Protein AF-A0A926DWF0-F1 (afdb_monomer)

Radius of gyration: 11.55 Å; Cα contacts (8 Å, |Δi|>4): 74; chains: 1; bounding box: 27×24×26 Å

Mean predicted aligned error: 5.38 Å

InterPro domains:
  IPR009081 Phosphopantetheine binding ACP domain [PF00550] (8-73)
  IPR009081 Phosphopantetheine binding ACP domain [PS50075] (1-78)
  IPR036736 ACP-like superfamily [G3DSA:1.10.1200.10] (2-77)
  IPR036736 ACP-like superfamily [SSF47336] (1-79)

pLDDT: mean 81.88, std 10.35, range [51.47, 91.62]

Organism: NCBI:txid2763661

Structure (mmCIF, N/CA/C/O backbone):
data_AF-A0A926DWF0-F1
#
_entry.id   AF-A0A926DWF0-F1
#
loop_
_atom_site.group_PDB
_atom_site.id
_atom_site.type_symbol
_atom_site.label_atom_id
_atom_site.label_alt_id
_atom_site.label_comp_id
_atom_site.label_asym_id
_atom_site.label_entity_id
_atom_site.label_seq_id
_atom_site.pdbx_PDB_ins_code
_atom_site.Cartn_x
_atom_site.Cartn_y
_atom_site.Cartn_z
_atom_site.occupancy
_atom_site.B_iso_or_equiv
_atom_site.auth_seq_id
_atom_site.auth_comp_id
_atom_site.auth_asym_id
_atom_site.auth_atom_id
_atom_site.pdbx_PDB_model_num
ATOM 1 N N . MET A 1 1 ? 13.020 9.742 -6.850 1.00 71.62 1 MET A N 1
ATOM 2 C CA . MET A 1 1 ? 12.337 9.634 -5.548 1.00 71.62 1 MET A CA 1
ATOM 3 C C . MET A 1 1 ? 13.287 8.958 -4.577 1.00 71.62 1 MET A C 1
ATOM 5 O O . MET A 1 1 ? 13.917 7.979 -4.960 1.00 71.62 1 MET A O 1
ATOM 9 N N . GLU A 1 2 ? 13.447 9.486 -3.366 1.00 87.06 2 GLU A N 1
ATOM 10 C CA . GLU A 1 2 ? 14.200 8.800 -2.306 1.00 87.06 2 GLU A CA 1
ATOM 11 C C . GLU A 1 2 ? 13.284 7.829 -1.548 1.00 87.06 2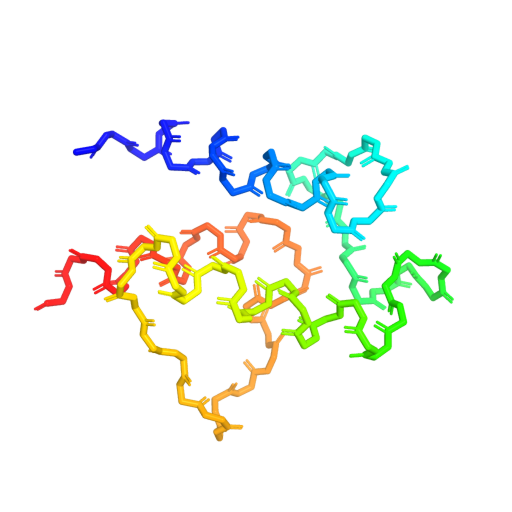 GLU A C 1
ATOM 13 O O . GLU A 1 2 ? 12.093 8.090 -1.395 1.00 87.06 2 GLU A O 1
ATOM 18 N N . ARG A 1 3 ? 13.827 6.730 -1.011 1.00 85.69 3 ARG A N 1
ATOM 19 C CA . ARG A 1 3 ? 13.034 5.722 -0.278 1.00 85.69 3 ARG A CA 1
ATOM 20 C C . ARG A 1 3 ? 12.268 6.305 0.915 1.00 85.69 3 ARG A C 1
ATOM 22 O O . ARG A 1 3 ? 11.143 5.902 1.175 1.00 85.69 3 ARG A O 1
ATOM 29 N N . ARG A 1 4 ? 12.843 7.299 1.603 1.00 87.75 4 ARG A N 1
ATOM 30 C CA . ARG A 1 4 ? 12.157 8.030 2.686 1.00 87.75 4 ARG A CA 1
ATOM 31 C C . ARG A 1 4 ? 10.957 8.834 2.195 1.00 87.75 4 ARG A C 1
ATOM 33 O O . ARG A 1 4 ? 9.963 8.934 2.902 1.00 87.75 4 ARG A O 1
ATOM 40 N N . GLU A 1 5 ? 11.058 9.420 1.007 1.00 89.62 5 GLU A N 1
ATOM 41 C CA . GLU A 1 5 ? 9.959 10.169 0.401 1.00 89.62 5 GLU A CA 1
ATOM 42 C C . GLU A 1 5 ? 8.830 9.217 -0.014 1.00 89.62 5 GLU A C 1
ATOM 44 O O . GLU A 1 5 ? 7.664 9.517 0.231 1.00 89.62 5 GLU A O 1
ATOM 49 N N . LEU A 1 6 ? 9.173 8.040 -0.554 1.00 90.25 6 LEU A N 1
ATOM 50 C CA . LEU A 1 6 ? 8.200 6.987 -0.848 1.00 90.25 6 LEU A CA 1
ATOM 51 C C . LEU A 1 6 ? 7.471 6.525 0.420 1.00 90.25 6 LEU A C 1
ATOM 53 O O . LEU A 1 6 ? 6.246 6.454 0.431 1.00 90.25 6 LEU A O 1
ATOM 57 N N . GLU A 1 7 ? 8.219 6.256 1.492 1.00 90.62 7 GLU A N 1
ATOM 58 C CA . GLU A 1 7 ? 7.659 5.834 2.777 1.00 90.62 7 GLU A CA 1
ATOM 59 C C . GLU A 1 7 ? 6.634 6.846 3.301 1.00 90.62 7 GLU A C 1
ATOM 61 O O . GLU A 1 7 ? 5.512 6.468 3.628 1.00 90.62 7 GLU A O 1
ATOM 66 N N . GLN A 1 8 ? 6.968 8.141 3.300 1.00 90.56 8 GLN A N 1
ATOM 67 C CA . GLN A 1 8 ? 6.036 9.188 3.727 1.00 90.56 8 GLN A CA 1
ATOM 68 C C . GLN A 1 8 ? 4.792 9.276 2.839 1.00 90.56 8 GLN A C 1
ATOM 70 O O . GLN A 1 8 ? 3.692 9.497 3.347 1.00 90.56 8 GLN A O 1
ATOM 75 N N . GLN A 1 9 ? 4.942 9.097 1.525 1.00 91.62 9 GLN A N 1
ATOM 76 C CA . GLN A 1 9 ? 3.805 9.126 0.607 1.00 91.62 9 GLN A CA 1
ATOM 77 C C . GLN A 1 9 ? 2.876 7.928 0.803 1.00 91.62 9 GLN A C 1
ATOM 79 O O . GLN A 1 9 ? 1.664 8.116 0.859 1.00 91.62 9 GLN A O 1
ATOM 84 N N . ILE A 1 10 ? 3.420 6.720 0.954 1.00 90.56 10 ILE A N 1
ATOM 85 C CA . ILE A 1 10 ? 2.617 5.519 1.209 1.00 90.56 10 ILE A CA 1
ATOM 86 C C . ILE A 1 10 ? 1.918 5.632 2.561 1.00 90.56 10 ILE A C 1
ATOM 88 O O . ILE A 1 10 ? 0.714 5.405 2.642 1.00 90.56 10 ILE A O 1
ATOM 92 N N . LEU A 1 11 ? 2.624 6.073 3.605 1.00 90.62 11 LEU A N 1
ATOM 93 C CA . LEU A 1 11 ? 2.036 6.289 4.928 1.00 90.62 11 LEU A CA 1
ATOM 94 C C . LEU A 1 11 ? 0.867 7.286 4.865 1.00 90.62 11 LEU A C 1
ATOM 96 O O . LEU A 1 11 ? -0.183 7.055 5.460 1.00 90.62 11 LEU A O 1
ATOM 100 N N . HIS A 1 12 ? 1.015 8.354 4.076 1.00 91.25 12 HIS A N 1
ATOM 101 C CA . HIS A 1 12 ? -0.051 9.321 3.839 1.00 91.25 12 HIS A CA 1
ATOM 102 C C . HIS A 1 12 ? -1.267 8.702 3.132 1.00 91.25 12 HIS A C 1
ATOM 104 O O . HIS A 1 12 ? -2.397 8.953 3.548 1.00 91.25 12 HIS A O 1
ATOM 110 N N . VAL A 1 13 ? -1.062 7.871 2.103 1.00 90.88 13 VAL A N 1
ATOM 111 C CA . VAL A 1 13 ? -2.159 7.154 1.424 1.00 90.88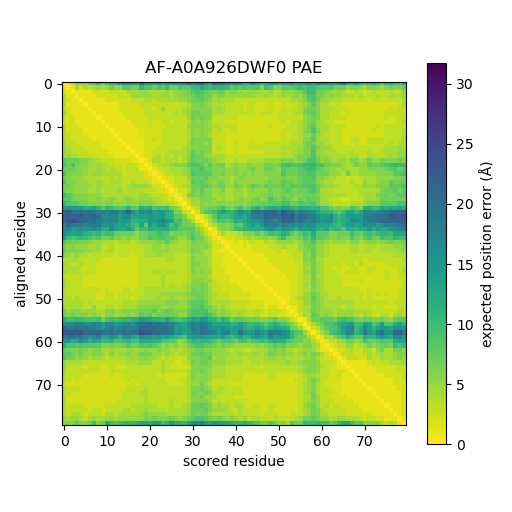 13 VAL A CA 1
ATOM 112 C C . VAL A 1 13 ? -2.877 6.222 2.401 1.00 90.88 13 VAL A C 1
ATOM 114 O O . VAL A 1 13 ? -4.104 6.247 2.488 1.00 90.88 13 VAL A O 1
ATOM 117 N N . VAL A 1 14 ? -2.130 5.468 3.211 1.00 88.06 14 VAL A N 1
ATOM 118 C CA . VAL A 1 14 ? -2.706 4.588 4.235 1.00 88.06 14 VAL A CA 1
ATOM 119 C C . VAL A 1 14 ? -3.538 5.392 5.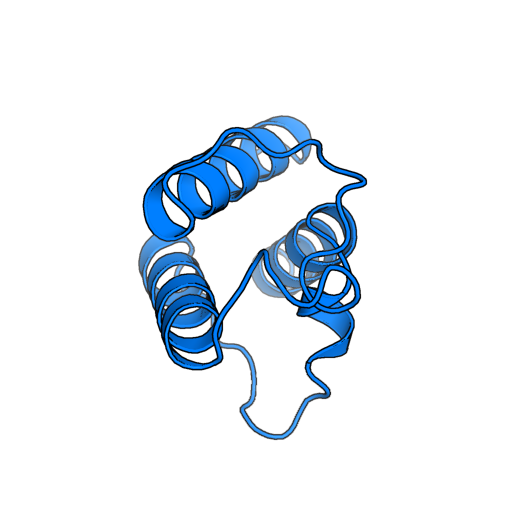242 1.00 88.06 14 VAL A C 1
ATOM 121 O O . VAL A 1 14 ? -4.655 4.992 5.567 1.00 88.06 14 VAL A O 1
ATOM 124 N N . HIS A 1 15 ? -3.068 6.562 5.691 1.00 89.75 15 HIS A N 1
ATOM 125 C CA . HIS A 1 15 ? -3.845 7.430 6.589 1.00 89.75 15 HIS A CA 1
ATOM 126 C C . HIS A 1 15 ? -5.151 7.920 5.962 1.00 89.75 15 HIS A C 1
ATOM 128 O O . HIS A 1 15 ? -6.174 7.974 6.647 1.00 89.75 15 HIS A O 1
ATOM 134 N N . GLN A 1 16 ? -5.126 8.268 4.672 1.00 89.25 16 GLN A N 1
ATOM 135 C CA . GLN A 1 16 ? -6.315 8.706 3.938 1.00 89.25 16 GLN A CA 1
ATOM 136 C C . GLN A 1 16 ? -7.339 7.577 3.802 1.00 89.25 16 GLN A C 1
ATOM 138 O O . GLN A 1 16 ? -8.512 7.784 4.104 1.00 89.25 16 GLN A O 1
ATOM 143 N N . VAL A 1 17 ? -6.897 6.382 3.402 1.00 86.94 17 VAL A N 1
ATOM 144 C CA . VAL A 1 17 ? -7.784 5.233 3.159 1.00 86.94 17 VAL A CA 1
ATOM 145 C C . VAL A 1 17 ? -8.364 4.680 4.460 1.00 86.94 17 VAL A C 1
ATOM 147 O O . VAL A 1 17 ? -9.536 4.311 4.514 1.00 86.94 17 VAL A O 1
ATOM 150 N N . LEU A 1 18 ? -7.565 4.640 5.529 1.00 82.56 18 LEU A N 1
ATOM 151 C CA . LEU A 1 18 ? -7.986 4.090 6.820 1.00 82.56 18 LEU A CA 1
ATOM 152 C C . LEU A 1 18 ? -8.635 5.120 7.745 1.00 82.56 18 LEU A C 1
ATOM 154 O O . LEU A 1 18 ? -9.079 4.746 8.834 1.00 82.56 18 LEU A O 1
ATOM 158 N N . HIS A 1 19 ? -8.664 6.393 7.335 1.00 83.38 19 HIS A N 1
ATOM 159 C CA . HIS A 1 19 ? -9.130 7.533 8.127 1.00 83.38 19 HIS A CA 1
ATOM 160 C C . HIS A 1 19 ? -8.525 7.582 9.543 1.00 83.38 19 HIS A C 1
ATOM 162 O O . HIS A 1 19 ? -9.191 7.980 10.501 1.00 83.38 19 HIS A O 1
ATOM 168 N N . ARG A 1 20 ? -7.266 7.148 9.691 1.00 81.3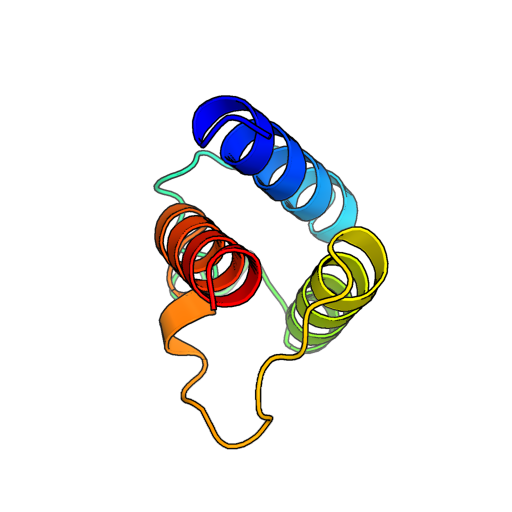1 20 ARG A N 1
ATOM 169 C CA . ARG A 1 20 ? -6.563 7.069 10.978 1.00 81.31 20 ARG A CA 1
ATOM 170 C C . ARG A 1 20 ? -5.055 7.185 10.800 1.00 81.31 20 ARG A C 1
ATOM 172 O O . ARG A 1 20 ? -4.516 6.749 9.787 1.00 81.31 20 ARG A O 1
ATOM 179 N N . GLU A 1 21 ? -4.376 7.706 11.813 1.00 81.75 21 GLU A N 1
ATOM 180 C CA . GLU A 1 21 ? -2.915 7.688 11.855 1.00 81.75 21 GLU A CA 1
ATOM 181 C C . GLU A 1 21 ? -2.417 6.272 12.181 1.00 81.75 21 GLU A C 1
ATOM 183 O O . GLU A 1 21 ? -2.820 5.670 13.177 1.00 81.75 21 GLU A O 1
ATOM 188 N N . VAL A 1 22 ? -1.554 5.740 11.318 1.00 81.75 22 VAL A N 1
ATOM 189 C CA . VAL A 1 22 ? -0.825 4.480 11.513 1.00 81.75 22 VAL A CA 1
ATOM 190 C C . VAL A 1 22 ? 0.681 4.707 11.516 1.00 81.75 22 VAL A C 1
ATOM 192 O O . VAL A 1 22 ? 1.185 5.618 10.853 1.00 81.75 22 VAL A O 1
ATOM 195 N N . GLU A 1 23 ? 1.397 3.855 12.241 1.00 82.50 23 GLU A N 1
ATOM 196 C CA . GLU A 1 23 ? 2.855 3.823 12.242 1.00 82.50 23 GLU A CA 1
ATOM 197 C C . GLU A 1 23 ? 3.375 2.899 11.124 1.00 82.50 23 GLU A C 1
ATOM 199 O O . GLU A 1 23 ? 2.669 1.984 10.698 1.00 82.50 23 GLU A O 1
ATOM 204 N N . PRO A 1 24 ? 4.633 3.057 10.673 1.00 77.69 24 PRO A N 1
ATOM 205 C CA . PRO A 1 24 ? 5.212 2.209 9.623 1.00 77.69 24 PRO A CA 1
ATOM 206 C C . PRO A 1 24 ? 5.215 0.709 9.965 1.00 77.69 24 PRO A C 1
ATOM 208 O O . PRO A 1 24 ? 5.169 -0.144 9.089 1.00 77.69 24 PRO A O 1
ATOM 211 N N . GLN A 1 25 ? 5.284 0.395 11.259 1.00 80.69 25 GLN A N 1
ATOM 212 C CA . GLN A 1 25 ? 5.294 -0.963 11.809 1.00 80.69 25 GLN A CA 1
ATOM 213 C C . GLN A 1 25 ? 3.890 -1.501 12.126 1.00 80.69 25 GLN A C 1
ATOM 215 O O . GLN A 1 25 ? 3.756 -2.587 12.690 1.00 80.69 25 GLN A O 1
ATOM 220 N N . THR A 1 26 ? 2.839 -0.726 11.845 1.00 81.19 26 THR A N 1
ATOM 221 C CA . THR A 1 26 ? 1.463 -1.155 12.082 1.00 81.19 26 THR A CA 1
ATOM 222 C C . THR A 1 26 ? 1.111 -2.284 11.123 1.00 81.19 26 THR A C 1
ATOM 224 O O . THR A 1 26 ? 1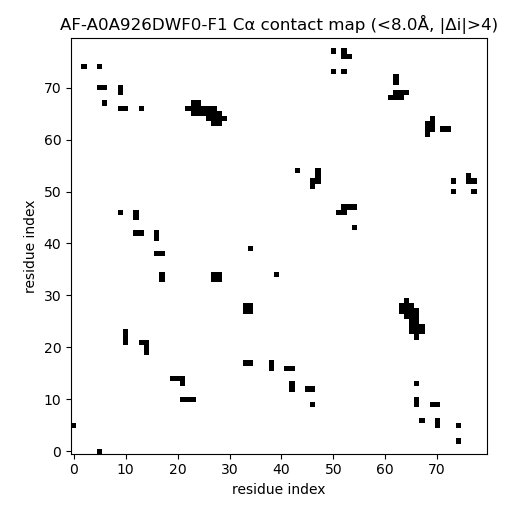.139 -2.102 9.906 1.00 81.19 26 THR A O 1
ATOM 227 N N . ARG A 1 27 ? 0.723 -3.431 11.691 1.00 80.25 27 ARG A N 1
ATOM 228 C CA . ARG A 1 27 ? 0.161 -4.539 10.922 1.00 80.25 27 ARG A CA 1
ATOM 229 C C . ARG A 1 27 ? -1.232 -4.186 10.426 1.00 80.25 27 ARG A C 1
ATOM 231 O O . ARG A 1 27 ? -2.131 -3.941 11.240 1.00 80.25 27 ARG A O 1
ATOM 238 N N . LEU A 1 28 ? -1.401 -4.172 9.111 1.00 77.00 28 LEU A N 1
ATOM 239 C CA . LEU A 1 28 ? -2.652 -3.824 8.448 1.00 77.00 28 LEU A CA 1
ATOM 240 C C . LEU A 1 28 ? -3.634 -5.007 8.480 1.00 77.00 28 LEU A C 1
ATOM 242 O O . LEU A 1 28 ? -4.826 -4.790 8.681 1.00 77.00 28 LEU A O 1
ATOM 246 N N . LEU A 1 29 ? -3.138 -6.246 8.364 1.00 74.75 29 LEU A N 1
ATOM 247 C CA . LEU A 1 29 ? -3.972 -7.459 8.305 1.00 74.75 29 LEU A CA 1
ATOM 248 C C . LEU A 1 29 ? -4.283 -8.071 9.682 1.00 74.75 29 LEU A C 1
ATOM 250 O O . LEU A 1 29 ? -5.398 -8.523 9.926 1.00 74.75 29 LEU A O 1
ATOM 254 N N . ASP A 1 30 ? -3.311 -8.072 10.596 1.00 66.62 30 ASP A N 1
ATOM 255 C CA . ASP A 1 30 ? -3.406 -8.762 11.899 1.00 66.62 30 ASP A CA 1
ATOM 256 C C . ASP A 1 30 ? -4.290 -8.003 12.908 1.00 66.62 30 ASP A C 1
ATOM 258 O O . ASP A 1 30 ? -4.900 -8.561 13.823 1.00 66.62 30 ASP A O 1
ATOM 262 N N . SER A 1 31 ? -4.418 -6.694 12.708 1.00 58.91 31 SER A N 1
ATOM 263 C CA . SER A 1 31 ? -5.323 -5.855 13.475 1.00 58.91 31 SER A CA 1
ATOM 264 C C . SER A 1 31 ? -6.728 -5.994 12.890 1.00 58.91 31 SER A C 1
ATOM 266 O O . SER A 1 31 ? -7.142 -5.138 12.118 1.00 58.91 31 SER A O 1
ATOM 268 N N . GLY A 1 32 ? -7.487 -7.035 13.250 1.00 52.47 32 GLY A N 1
ATOM 269 C CA . GLY A 1 32 ? -8.851 -7.329 12.748 1.00 52.47 32 GLY A CA 1
ATOM 270 C C . GLY A 1 32 ? -9.931 -6.228 12.900 1.00 52.47 32 GLY A C 1
ATOM 271 O O . GLY A 1 32 ? -11.116 -6.508 12.759 1.00 52.47 32 GLY A O 1
ATOM 272 N N . GLN A 1 33 ? -9.544 -4.985 13.203 1.00 55.00 33 GLN A N 1
ATOM 273 C CA . GLN A 1 33 ? -10.342 -3.751 13.219 1.00 55.00 33 GLN A CA 1
ATOM 274 C C . GLN A 1 33 ? -9.793 -2.635 12.295 1.00 55.00 33 GLN A C 1
ATOM 276 O O . GLN A 1 33 ? -10.357 -1.535 12.241 1.00 55.00 33 GLN A O 1
ATOM 281 N N . LEU A 1 34 ? -8.646 -2.839 11.638 1.00 59.84 34 LEU A N 1
ATOM 282 C CA . LEU A 1 34 ? -7.903 -1.768 10.966 1.00 59.84 34 LEU A CA 1
ATOM 283 C C . LEU A 1 34 ? -8.228 -1.667 9.478 1.00 59.84 34 LEU A C 1
ATOM 285 O O . LEU A 1 34 ? -8.434 -0.556 8.985 1.00 59.84 34 LEU A O 1
ATOM 289 N N . VAL A 1 35 ? -8.352 -2.794 8.780 1.00 63.97 35 VAL A N 1
ATOM 290 C CA . VAL A 1 35 ? -8.616 -2.778 7.342 1.00 63.97 35 VAL A CA 1
ATOM 291 C C . VAL A 1 35 ? -9.663 -3.827 6.973 1.00 63.97 35 VAL A C 1
ATOM 293 O O . VAL A 1 35 ? -9.385 -5.020 6.925 1.00 63.97 35 VAL A O 1
ATOM 296 N N . ASP A 1 36 ? -10.892 -3.378 6.709 1.00 73.50 36 ASP A N 1
ATOM 297 C CA . ASP A 1 36 ? -11.898 -4.194 6.028 1.00 73.50 36 ASP A CA 1
ATOM 298 C C . ASP A 1 36 ? -11.440 -4.502 4.596 1.00 73.50 36 ASP A C 1
ATOM 300 O O . ASP A 1 36 ? -10.753 -3.691 3.971 1.00 73.50 36 ASP A O 1
ATOM 304 N N . SER A 1 37 ? -11.876 -5.628 4.027 1.00 72.81 37 SER A N 1
ATOM 305 C CA . SER A 1 37 ? -11.493 -6.070 2.673 1.00 72.81 37 SER A CA 1
ATOM 306 C C . SER A 1 37 ? -11.690 -4.987 1.600 1.00 72.81 37 SER A C 1
ATOM 308 O O . SER A 1 37 ? -10.923 -4.903 0.648 1.00 72.81 37 SER A O 1
ATOM 310 N N . LEU A 1 38 ? -12.681 -4.105 1.775 1.00 80.69 38 LEU A N 1
ATOM 311 C CA . LEU A 1 38 ? -12.922 -2.968 0.883 1.00 80.69 38 LEU A CA 1
ATOM 312 C C . LEU A 1 38 ? -11.830 -1.888 0.972 1.00 80.69 38 LEU A C 1
ATOM 314 O O . LEU A 1 38 ? -11.472 -1.292 -0.041 1.00 80.69 38 LEU A O 1
ATOM 318 N N . ASN A 1 39 ? -11.314 -1.619 2.171 1.00 82.56 39 ASN A N 1
ATOM 319 C CA . ASN A 1 39 ? -10.247 -0.642 2.376 1.00 82.56 39 ASN A CA 1
ATOM 320 C C . ASN A 1 39 ? -8.907 -1.176 1.860 1.00 82.56 39 ASN A C 1
ATOM 322 O O . ASN A 1 39 ? -8.112 -0.386 1.365 1.00 82.56 39 ASN A O 1
ATOM 326 N N . ILE A 1 40 ? -8.691 -2.497 1.901 1.00 81.00 40 ILE A N 1
ATOM 327 C CA . ILE A 1 40 ? -7.528 -3.138 1.269 1.00 81.00 40 ILE A CA 1
ATOM 328 C C . ILE A 1 40 ? -7.535 -2.869 -0.236 1.00 81.00 40 ILE A C 1
ATOM 330 O O . ILE A 1 40 ? -6.568 -2.333 -0.764 1.00 81.00 40 ILE A O 1
ATOM 334 N N . VAL A 1 41 ? -8.642 -3.183 -0.914 1.00 84.12 41 VAL A N 1
ATOM 335 C CA . VAL A 1 41 ? -8.751 -2.986 -2.368 1.00 84.12 41 VAL A CA 1
ATOM 336 C C . VAL A 1 41 ? -8.554 -1.514 -2.733 1.00 84.12 41 VAL A C 1
ATOM 338 O O . VAL A 1 41 ? -7.779 -1.205 -3.628 1.00 84.12 41 VAL A O 1
ATOM 341 N N . LYS A 1 42 ? -9.183 -0.590 -1.993 1.00 87.44 42 LYS A N 1
ATOM 342 C CA . LYS A 1 42 ? -8.984 0.853 -2.203 1.00 87.44 42 LYS A CA 1
ATOM 343 C C . LYS A 1 42 ? -7.532 1.284 -2.015 1.00 87.44 42 LYS A C 1
ATOM 345 O O . LYS A 1 42 ? -7.057 2.107 -2.785 1.00 87.44 42 LYS A O 1
ATOM 350 N N . LEU A 1 43 ? -6.850 0.757 -0.997 1.00 87.31 43 LEU A N 1
ATOM 351 C CA . LEU A 1 43 ? -5.447 1.063 -0.733 1.00 87.31 43 LEU A CA 1
ATOM 352 C C . LEU A 1 43 ? -4.558 0.607 -1.888 1.00 87.31 43 LEU A C 1
ATOM 354 O O . LEU A 1 43 ? -3.712 1.375 -2.333 1.00 87.31 43 LEU A O 1
ATOM 358 N N . VAL A 1 44 ? -4.767 -0.619 -2.371 1.00 87.25 44 VAL A N 1
ATOM 359 C CA . VAL A 1 44 ? -4.016 -1.164 -3.505 1.00 87.25 44 VAL A CA 1
ATOM 360 C C . VAL A 1 44 ? -4.249 -0.307 -4.747 1.00 87.25 44 VAL A C 1
ATOM 362 O O . VAL A 1 44 ? -3.277 0.209 -5.287 1.00 87.25 44 VAL A O 1
ATOM 365 N N . CYS A 1 45 ? -5.507 -0.044 -5.122 1.00 88.06 45 CYS A N 1
ATOM 366 C CA . CYS A 1 45 ? -5.816 0.783 -6.292 1.00 88.06 45 CYS A CA 1
ATOM 367 C C . CYS A 1 45 ? -5.202 2.190 -6.199 1.00 88.06 45 CYS A C 1
ATOM 369 O O . CYS A 1 45 ? -4.562 2.637 -7.144 1.00 88.06 45 CYS A O 1
ATOM 371 N N . GLU A 1 46 ? -5.326 2.870 -5.053 1.00 90.81 46 GLU A N 1
ATOM 372 C CA . GLU A 1 46 ? -4.738 4.206 -4.863 1.00 90.81 46 GLU A CA 1
ATOM 373 C C . GLU A 1 46 ? -3.211 4.195 -5.012 1.00 90.81 46 GLU A C 1
ATOM 375 O O . GLU A 1 46 ? -2.629 5.136 -5.550 1.00 90.81 46 GLU A O 1
ATOM 380 N N . ILE A 1 47 ? -2.537 3.146 -4.536 1.00 90.38 47 ILE A N 1
ATOM 381 C CA . ILE A 1 47 ? -1.083 3.011 -4.670 1.00 90.38 47 ILE A CA 1
ATOM 382 C C . ILE A 1 47 ? -0.702 2.739 -6.125 1.00 90.38 47 ILE A C 1
ATOM 384 O O . ILE A 1 47 ? 0.201 3.391 -6.649 1.00 90.38 47 ILE A O 1
ATOM 388 N N . GLU A 1 48 ? -1.395 1.825 -6.795 1.00 90.62 48 GLU A N 1
ATOM 389 C CA . GLU A 1 48 ? -1.165 1.523 -8.208 1.00 90.62 48 GLU A CA 1
ATOM 390 C C . GLU A 1 48 ? -1.336 2.762 -9.089 1.00 90.62 48 GLU A C 1
ATOM 392 O O . GLU A 1 48 ? -0.435 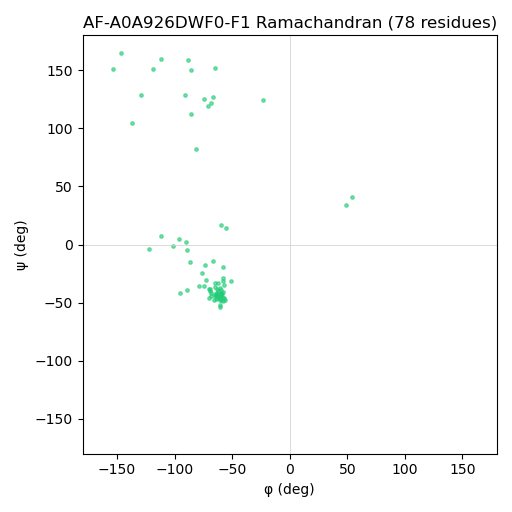3.106 -9.858 1.00 90.62 48 GLU A O 1
ATOM 397 N N . GLU A 1 49 ? -2.437 3.496 -8.914 1.00 91.19 49 GLU A N 1
ATOM 398 C CA . GLU A 1 49 ? -2.716 4.724 -9.662 1.00 91.19 49 GLU A CA 1
ATOM 399 C C . GLU A 1 49 ? -1.686 5.820 -9.365 1.00 91.19 49 GLU A C 1
ATOM 401 O O . GLU A 1 49 ? -1.202 6.492 -10.280 1.00 91.19 49 GLU A O 1
ATOM 406 N N . ARG A 1 50 ? -1.312 6.006 -8.094 1.00 91.12 50 ARG A N 1
ATOM 407 C CA . ARG A 1 50 ? -0.419 7.097 -7.679 1.00 91.12 50 ARG A CA 1
ATOM 408 C C . ARG A 1 50 ? 1.036 6.869 -8.066 1.00 91.12 50 ARG A C 1
ATOM 410 O O . ARG A 1 50 ? 1.733 7.834 -8.382 1.00 91.12 50 ARG A O 1
ATOM 417 N N . PHE A 1 51 ? 1.499 5.624 -8.021 1.00 90.12 51 PHE A N 1
ATOM 418 C CA . PHE A 1 51 ? 2.884 5.269 -8.331 1.00 90.12 51 PHE A CA 1
ATOM 419 C C . PHE A 1 51 ? 3.053 4.671 -9.734 1.00 90.12 51 PHE A C 1
ATOM 421 O O . PHE A 1 51 ? 4.187 4.425 -10.136 1.00 90.12 51 PHE A O 1
ATOM 428 N N . CYS A 1 52 ? 1.967 4.509 -10.500 1.00 89.44 52 CYS A N 1
ATOM 429 C CA . CYS A 1 52 ? 1.967 3.882 -11.826 1.00 89.44 52 CYS A CA 1
ATOM 430 C C . CYS A 1 52 ? 2.599 2.476 -11.796 1.00 89.44 52 CYS A C 1
ATOM 432 O O . CYS A 1 52 ? 3.389 2.109 -12.666 1.00 89.44 52 CYS A O 1
ATOM 434 N N . VAL A 1 53 ? 2.282 1.715 -10.746 1.00 88.56 53 VAL A N 1
ATOM 435 C CA . VAL A 1 53 ? 2.722 0.327 -10.549 1.00 88.56 53 VAL A CA 1
ATOM 436 C C . VAL A 1 53 ? 1.521 -0.602 -10.658 1.00 88.56 53 VAL A C 1
ATOM 438 O O . VAL A 1 53 ? 0.388 -0.163 -10.498 1.00 88.56 53 VAL A O 1
ATOM 441 N N . SER A 1 54 ? 1.770 -1.883 -10.918 1.00 85.69 54 SER A N 1
ATOM 442 C CA . SER A 1 54 ? 0.740 -2.917 -10.855 1.00 85.69 54 SER A CA 1
ATOM 443 C C . SER A 1 54 ? 1.234 -4.071 -9.994 1.00 85.69 54 SER A C 1
ATOM 445 O O . SER A 1 54 ? 2.359 -4.564 -10.169 1.00 85.69 54 SER A O 1
ATOM 447 N N . PHE A 1 55 ? 0.406 -4.457 -9.033 1.00 82.38 55 PHE A N 1
ATOM 448 C CA . PHE A 1 55 ? 0.559 -5.677 -8.265 1.00 82.38 55 PHE A CA 1
ATOM 449 C C . PHE A 1 55 ? -0.217 -6.774 -8.985 1.00 82.38 55 PHE A C 1
ATOM 451 O O . PHE A 1 55 ? -1.377 -6.590 -9.340 1.00 82.38 55 PHE A O 1
ATOM 458 N N . ASP A 1 56 ? 0.430 -7.906 -9.246 1.00 73.56 56 ASP A N 1
ATOM 459 C CA . ASP A 1 56 ? -0.271 -9.046 -9.824 1.00 73.56 56 ASP A CA 1
ATOM 460 C C . ASP A 1 56 ? -1.277 -9.580 -8.795 1.00 73.56 56 ASP A C 1
ATOM 462 O O . ASP A 1 56 ? -0.896 -9.888 -7.666 1.00 73.56 56 ASP A O 1
ATOM 466 N N . ASP A 1 57 ? -2.545 -9.722 -9.190 1.00 60.41 57 ASP A N 1
ATOM 467 C CA . ASP A 1 57 ? -3.640 -10.211 -8.332 1.00 60.41 57 ASP A CA 1
ATOM 468 C C . ASP A 1 57 ? -3.382 -11.618 -7.740 1.00 60.41 57 ASP A C 1
ATOM 470 O O . ASP A 1 57 ? -4.013 -12.013 -6.758 1.00 60.41 57 ASP A O 1
ATOM 474 N N . ASP A 1 58 ? -2.458 -12.382 -8.334 1.00 56.03 58 ASP A N 1
ATOM 475 C CA . ASP A 1 58 ? -2.034 -13.720 -7.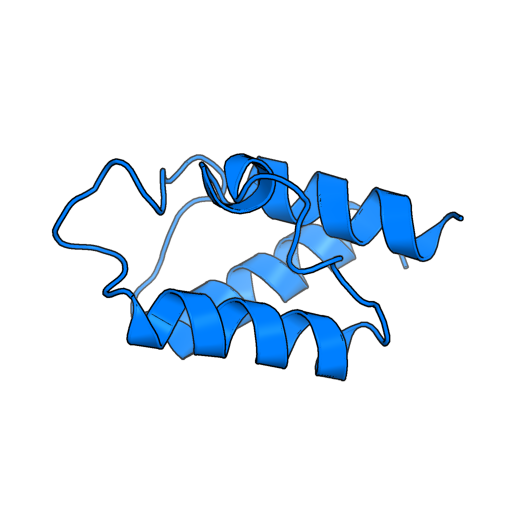896 1.00 56.03 58 ASP A CA 1
ATOM 476 C C . ASP A 1 58 ? -0.908 -13.698 -6.841 1.00 56.03 58 ASP A C 1
ATOM 478 O O . ASP A 1 58 ? -0.638 -14.719 -6.204 1.00 56.03 58 ASP A O 1
ATOM 482 N N . LEU A 1 59 ? -0.225 -12.563 -6.653 1.00 51.47 59 LEU A N 1
ATOM 483 C CA . LEU A 1 59 ? 0.891 -12.437 -5.719 1.00 51.47 59 LEU A CA 1
ATOM 484 C C . LEU A 1 59 ? 0.351 -12.126 -4.323 1.00 51.47 59 LEU A C 1
ATOM 486 O O . LEU A 1 59 ? -0.222 -11.070 -4.074 1.00 51.47 59 LEU A O 1
ATOM 490 N N . GLU A 1 60 ? 0.530 -13.106 -3.440 1.00 60.47 60 GLU A N 1
ATOM 491 C CA . GLU A 1 60 ? 0.234 -13.106 -2.009 1.00 60.47 60 GLU A CA 1
ATOM 492 C C . GLU A 1 60 ? 0.198 -11.689 -1.416 1.00 60.47 60 GLU A C 1
ATOM 494 O O . GLU A 1 60 ? 1.175 -10.941 -1.485 1.00 60.47 60 GLU A O 1
ATOM 499 N N . LEU A 1 61 ? -0.928 -11.339 -0.780 1.00 71.56 61 LEU A N 1
ATOM 500 C CA . LEU A 1 61 ? -1.154 -10.087 -0.037 1.00 71.56 61 LEU A CA 1
ATOM 501 C C . LEU A 1 61 ? -0.167 -9.895 1.143 1.00 71.56 61 LEU A C 1
ATOM 503 O O . LEU A 1 61 ? -0.407 -9.072 2.020 1.00 71.56 61 LEU A O 1
ATOM 507 N N . ASP A 1 62 ? 0.941 -10.632 1.180 1.00 75.81 62 ASP A N 1
ATOM 508 C CA . ASP A 1 62 ? 2.045 -10.529 2.130 1.00 75.81 62 ASP A CA 1
ATOM 509 C C . ASP A 1 62 ? 2.667 -9.129 2.131 1.00 75.81 62 ASP A C 1
ATOM 511 O O . ASP A 1 62 ? 3.076 -8.629 3.178 1.00 75.81 62 ASP A O 1
ATOM 515 N N . TYR A 1 63 ? 2.667 -8.431 0.989 1.00 78.31 63 TYR A N 1
ATOM 516 C CA . TYR A 1 63 ? 3.086 -7.027 0.938 1.00 78.31 63 TYR A CA 1
ATOM 517 C C . TYR A 1 63 ? 2.138 -6.086 1.700 1.00 78.31 63 TYR A C 1
ATOM 519 O O . TYR A 1 63 ? 2.503 -4.945 1.969 1.00 78.31 63 TYR A O 1
ATOM 527 N N . LEU A 1 64 ? 0.939 -6.542 2.068 1.00 80.31 64 LEU A N 1
ATOM 528 C CA . LEU A 1 64 ? -0.004 -5.800 2.900 1.00 80.31 64 LEU A CA 1
ATOM 529 C C . LEU A 1 64 ? 0.085 -6.173 4.381 1.00 80.31 64 LEU A C 1
ATOM 531 O O . LEU A 1 64 ? -0.720 -5.645 5.140 1.00 80.31 64 LEU A O 1
ATOM 535 N N . ASP A 1 65 ? 1.014 -7.029 4.831 1.00 84.38 65 ASP A N 1
ATOM 536 C CA . ASP A 1 65 ? 1.114 -7.375 6.261 1.00 84.38 65 ASP A CA 1
ATOM 537 C C . ASP A 1 65 ? 1.310 -6.120 7.125 1.00 84.38 65 ASP A C 1
ATOM 539 O O . ASP A 1 65 ? 0.577 -5.887 8.089 1.00 84.38 65 ASP A O 1
ATOM 543 N N . ASP A 1 66 ? 2.222 -5.242 6.710 1.00 85.69 66 ASP A N 1
ATOM 544 C CA . ASP A 1 66 ? 2.515 -3.963 7.348 1.00 85.69 66 ASP A CA 1
ATOM 545 C C . ASP A 1 66 ? 2.910 -2.889 6.315 1.00 85.69 66 ASP A C 1
ATOM 547 O O . ASP A 1 66 ? 3.228 -3.179 5.159 1.00 85.69 66 ASP A O 1
ATOM 551 N N . VAL A 1 67 ? 2.896 -1.619 6.732 1.00 86.31 67 VAL A N 1
ATOM 552 C CA . VAL A 1 67 ? 3.194 -0.489 5.833 1.00 86.31 67 VAL A CA 1
ATOM 553 C C . VAL A 1 67 ? 4.618 -0.558 5.275 1.00 86.31 67 VAL A C 1
ATOM 555 O O . VAL A 1 67 ? 4.850 -0.150 4.141 1.00 86.31 67 VAL A O 1
ATOM 558 N N . LYS A 1 68 ? 5.586 -1.080 6.028 1.00 88.12 68 LYS A N 1
ATOM 559 C CA . LYS A 1 68 ? 6.967 -1.206 5.555 1.00 88.12 68 LYS A CA 1
ATOM 560 C C . LYS A 1 68 ? 7.070 -2.243 4.435 1.00 88.12 68 LYS A C 1
ATOM 562 O O . LYS A 1 68 ? 7.749 -1.980 3.446 1.00 88.12 68 LYS A O 1
ATOM 567 N N . SER A 1 69 ? 6.383 -3.373 4.560 1.00 88.69 69 SER A N 1
ATOM 568 C CA . SER A 1 69 ? 6.300 -4.401 3.515 1.00 88.69 69 SER A CA 1
ATOM 569 C C . SER A 1 69 ? 5.684 -3.841 2.226 1.00 88.69 69 SER A C 1
ATOM 571 O O . SER A 1 69 ? 6.210 -4.063 1.133 1.00 88.69 69 SER A O 1
ATOM 573 N N . LEU A 1 70 ? 4.667 -2.989 2.360 1.00 88.12 70 LEU A N 1
ATOM 574 C CA . LEU A 1 70 ? 4.043 -2.282 1.241 1.00 88.12 70 LEU A CA 1
ATOM 575 C C . LEU A 1 70 ? 5.008 -1.298 0.567 1.00 88.12 70 LEU A C 1
ATOM 577 O O . LEU A 1 70 ? 5.096 -1.242 -0.660 1.00 88.12 70 LEU A O 1
ATOM 581 N N . VAL A 1 71 ? 5.774 -0.550 1.366 1.00 90.00 71 VAL A N 1
ATOM 582 C CA . VAL A 1 71 ? 6.818 0.358 0.868 1.00 90.00 71 VAL A CA 1
ATOM 583 C C . VAL A 1 71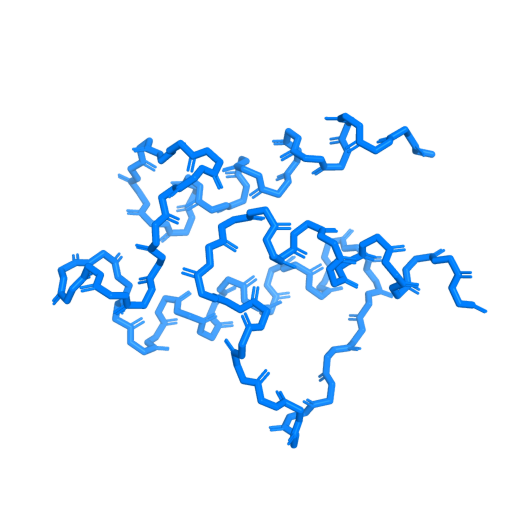 ? 7.887 -0.398 0.088 1.00 90.00 71 VAL A C 1
ATOM 585 O O . VAL A 1 71 ? 8.276 0.059 -0.987 1.00 90.00 71 VAL A O 1
ATOM 588 N N . GLU A 1 72 ? 8.340 -1.551 0.583 1.00 89.88 72 GLU A N 1
ATOM 589 C CA . GLU A 1 72 ? 9.318 -2.377 -0.131 1.00 89.88 72 GLU A CA 1
ATOM 590 C C . GLU A 1 72 ? 8.773 -2.887 -1.463 1.00 89.88 72 GLU A C 1
ATOM 592 O O . GLU A 1 72 ? 9.490 -2.853 -2.463 1.00 89.88 72 GLU A O 1
ATOM 597 N N . ALA A 1 73 ? 7.512 -3.320 -1.499 1.00 89.31 73 ALA A N 1
ATOM 598 C CA . ALA A 1 73 ? 6.890 -3.824 -2.716 1.00 89.31 73 ALA A CA 1
ATOM 599 C C . ALA A 1 73 ? 6.775 -2.732 -3.792 1.00 89.31 73 ALA A C 1
ATOM 601 O O . ALA A 1 73 ? 7.190 -2.942 -4.935 1.00 89.31 73 ALA A O 1
ATOM 602 N N . VAL A 1 74 ? 6.305 -1.534 -3.419 1.00 89.81 74 VAL A N 1
ATOM 603 C CA . VAL A 1 74 ? 6.250 -0.383 -4.339 1.00 89.81 74 VAL A CA 1
ATOM 604 C C . VAL A 1 74 ? 7.654 0.025 -4.780 1.00 89.81 74 VAL A C 1
ATOM 606 O O . VAL A 1 74 ? 7.888 0.250 -5.966 1.00 89.81 74 VAL A O 1
ATOM 609 N N . TRP A 1 75 ? 8.611 0.095 -3.850 1.00 90.81 75 TRP A N 1
ATOM 610 C CA . TRP A 1 75 ? 9.997 0.430 -4.175 1.00 90.81 75 TRP A CA 1
ATOM 611 C C . TRP A 1 75 ? 10.594 -0.567 -5.168 1.00 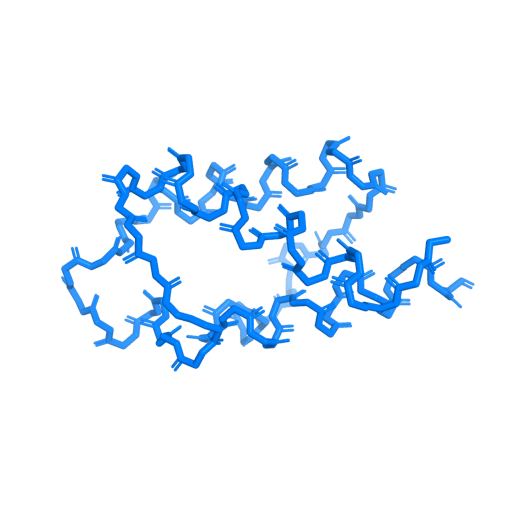90.81 75 TRP A C 1
ATOM 613 O O . TRP A 1 75 ? 11.255 -0.152 -6.116 1.00 90.81 75 TRP A O 1
ATOM 623 N N . SER A 1 76 ? 10.348 -1.865 -4.985 1.00 89.38 76 SER A N 1
ATOM 624 C CA . SER A 1 76 ? 10.810 -2.899 -5.910 1.00 89.38 76 SER A CA 1
ATOM 625 C C . SER A 1 76 ? 10.227 -2.700 -7.309 1.00 89.38 76 SER A C 1
ATOM 627 O O . SER A 1 76 ? 10.988 -2.682 -8.268 1.00 89.38 76 SER A O 1
ATOM 629 N N . LYS A 1 77 ? 8.910 -2.472 -7.427 1.00 87.81 77 LYS A N 1
ATOM 630 C CA . LYS A 1 77 ? 8.231 -2.248 -8.718 1.00 87.81 77 LYS A CA 1
ATOM 631 C C . LYS A 1 77 ? 8.685 -0.965 -9.426 1.00 87.81 77 LYS A C 1
ATOM 633 O O . LYS A 1 77 ? 8.746 -0.934 -10.645 1.00 87.81 77 LYS A O 1
ATOM 638 N N . LEU A 1 78 ? 9.034 0.086 -8.682 1.00 88.19 78 LEU A N 1
ATOM 639 C CA . LEU A 1 78 ? 9.557 1.338 -9.252 1.00 88.19 78 LEU A CA 1
ATOM 640 C C . LEU A 1 78 ? 11.002 1.233 -9.770 1.00 88.19 78 LEU A C 1
ATOM 642 O O . LEU A 1 78 ? 11.450 2.130 -10.485 1.00 88.19 78 LEU A O 1
ATOM 646 N N . ASN A 1 79 ? 11.748 0.204 -9.360 1.00 86.06 79 ASN A N 1
ATOM 647 C CA . ASN A 1 79 ? 13.145 -0.016 -9.751 1.00 86.06 79 ASN A CA 1
ATOM 648 C C . ASN A 1 79 ? 13.331 -1.246 -10.662 1.00 86.06 79 ASN A C 1
ATOM 650 O O . ASN A 1 79 ? 14.475 -1.624 -10.923 1.00 86.06 79 ASN A O 1
ATOM 654 N N . GLU A 1 80 ? 12.235 -1.866 -11.103 1.00 81.12 80 GLU A N 1
ATOM 655 C CA . GLU A 1 80 ? 12.205 -2.923 -12.124 1.00 81.12 80 GLU A CA 1
ATOM 656 C C . GLU A 1 80 ? 12.361 -2.330 -13.534 1.00 81.12 80 GLU A C 1
ATOM 658 O O . GLU A 1 80 ? 13.144 -2.908 -14.325 1.00 81.12 80 GLU A O 1
#

Nearest PDB structures (foldseek):
  2lki-assembly1_A  TM=8.269E-01  e=8.804E-03  Nitrosomonas europaea
  7f2r-assembly1_B  TM=7.980E-01  e=8.804E-03  Streptomyces halstedii
  8sms-assembly1_C  TM=8.363E-01  e=4.060E-02  Atlantibacter hermannii NBRC 105704
  2cq8-assembly1_A  TM=7.879E-01  e=8.719E-02  Homo sapiens
  7rlu-assembly1_B  TM=6.932E-01  e=3.147E-02  Rattus norvegicus

Secondary structure (DSSP, 8-state):
--HHHHHHHHHHHHHHHHTS---TT-BTTTSTTT--HHHHHHHHHHHHHHHT----TTS-GGGGSBHHHHHHHHHHHHT-

Foldseek 3Di:
DDLVVLLVVLQVLLCVLQVHRDDQFDFQPVPPVGDDPVSVVVSQVVLCVVLVFDDDPPPDCPCRRGSPSVSVVSVVRSVD

Sequence (80 aa):
MERRELEQQILHVVHQVLHREVEPQTRLLDSGQLVDSLNIVKLVCEIEERFCVSFDDDLELDYLDDVKSLVEAVWSKLNE

Solvent-accessible surface area (backbone atoms only — not comparable to full-atom values): 4751 Å² total; per-residue (Å²): 135,54,74,69,57,50,42,55,51,52,51,50,50,51,25,63,64,56,74,43,92,74,56,61,83,41,48,40,60,81,39,88,86,60,53,56,76,67,45,48,53,50,46,52,52,54,47,26,69,73,69,76,46,83,80,61,92,84,59,69,72,63,40,50,41,23,48,52,43,36,42,50,50,52,52,50,62,76,73,110